Protein AF-T0TYE8-F1 (afdb_monomer_lite)

Sequence (65 aa):
MEGTEANRQMLKEAVKDGRVRKVLVKYDVPVTSSLTEADLIDQLMEGFQLLMPYYDSCHDTNELL

pLDDT: mean 86.76, std 14.19, range [43.38, 97.19]

Secondary structure (DSSP, 8-state):
----HHHHHHHHHHHHTTSS------------TT--HHHHHHHHHHHHHHHHHHHHHHHHHHHT-

Radius of gyration: 17.88 Å; chains: 1; bounding box: 40×24×41 Å

Foldseek 3Di:
DDDDPVVVVVVVVCVVVVVDDDDDDFDDDDDDPPDDPVNSVVSVVVRCVVCVVVVCVVVVVVVVD

Structure (mmCIF, N/CA/C/O backbone):
data_AF-T0TYE8-F1
#
_entry.id   AF-T0TYE8-F1
#
loop_
_atom_site.group_PDB
_atom_site.id
_atom_site.type_symbol
_atom_site.label_atom_id
_atom_site.label_alt_id
_atom_site.label_comp_id
_atom_site.label_asym_id
_atom_site.label_entity_id
_atom_site.label_seq_id
_atom_site.pdbx_PDB_ins_code
_atom_site.Cartn_x
_atom_site.Cartn_y
_atom_site.Cartn_z
_atom_site.occupancy
_atom_site.B_iso_or_equiv
_atom_site.auth_seq_id
_atom_site.auth_comp_id
_atom_site.auth_asym_id
_atom_site.auth_atom_id
_atom_site.pdbx_PDB_model_num
ATOM 1 N N . MET A 1 1 ? 19.828 -10.233 -10.941 1.00 60.81 1 MET A N 1
ATOM 2 C CA . MET A 1 1 ? 20.357 -8.946 -11.488 1.00 60.81 1 MET A CA 1
ATOM 3 C C . MET A 1 1 ? 21.333 -8.292 -10.503 1.00 60.81 1 MET A C 1
ATOM 5 O O . MET A 1 1 ? 20.986 -8.162 -9.339 1.00 60.81 1 MET A O 1
ATOM 9 N N . GLU A 1 2 ? 22.528 -7.866 -10.932 1.00 81.44 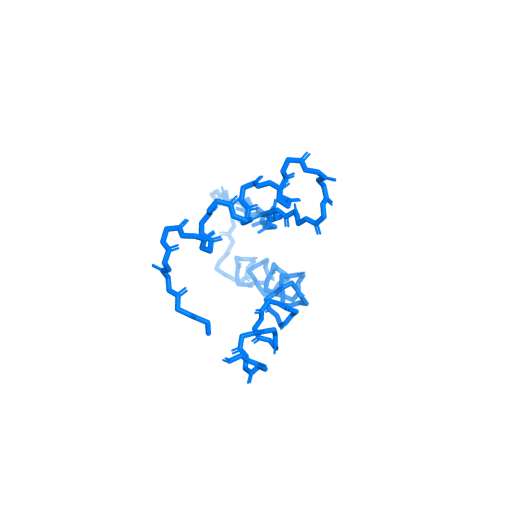2 GLU A N 1
ATOM 10 C CA . GLU A 1 2 ? 23.500 -7.176 -10.054 1.00 81.44 2 GLU A CA 1
ATOM 11 C C . GLU A 1 2 ? 23.230 -5.664 -9.920 1.00 81.44 2 GLU A C 1
ATOM 13 O O . GLU A 1 2 ? 22.828 -4.997 -10.875 1.00 81.44 2 GLU A O 1
ATOM 18 N N . GLY A 1 3 ? 23.496 -5.091 -8.743 1.00 84.00 3 GLY A N 1
ATOM 19 C CA . GLY A 1 3 ? 23.306 -3.664 -8.449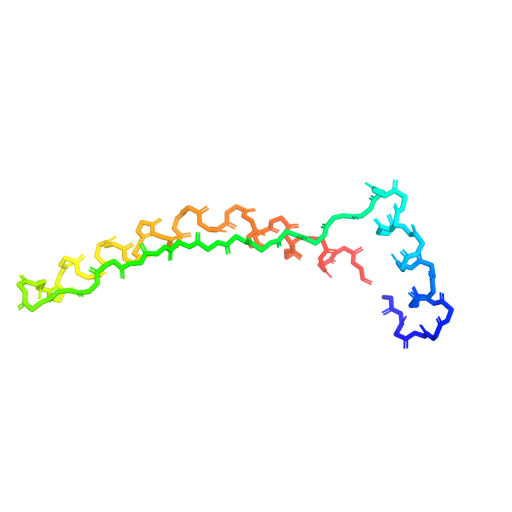 1.00 84.00 3 GLY A CA 1
ATOM 20 C C . GLY A 1 3 ? 24.454 -2.766 -8.927 1.00 84.00 3 GLY A C 1
ATOM 21 O O . GLY A 1 3 ? 25.142 -2.169 -8.105 1.00 84.00 3 GLY A O 1
ATOM 22 N N . THR A 1 4 ? 24.679 -2.664 -10.240 1.00 95.94 4 THR A N 1
ATOM 23 C CA . THR A 1 4 ? 25.744 -1.821 -10.824 1.00 95.94 4 THR A CA 1
ATOM 24 C C . THR A 1 4 ? 25.276 -0.391 -11.133 1.00 95.94 4 THR A C 1
ATOM 26 O O . THR A 1 4 ? 24.083 -0.122 -11.295 1.00 95.94 4 THR A O 1
ATOM 29 N N . GLU A 1 5 ? 26.218 0.550 -11.276 1.00 95.69 5 GLU A N 1
ATOM 30 C CA . GLU A 1 5 ? 25.903 1.940 -11.654 1.00 95.69 5 GLU A CA 1
ATOM 31 C C . GLU A 1 5 ? 25.262 2.038 -13.048 1.00 95.69 5 GLU A C 1
ATOM 33 O O . GLU A 1 5 ? 24.334 2.822 -13.246 1.00 95.69 5 GLU A O 1
ATOM 38 N N . ALA A 1 6 ? 25.691 1.198 -13.995 1.00 94.88 6 ALA A N 1
ATOM 39 C CA . ALA A 1 6 ? 25.074 1.112 -15.318 1.00 94.8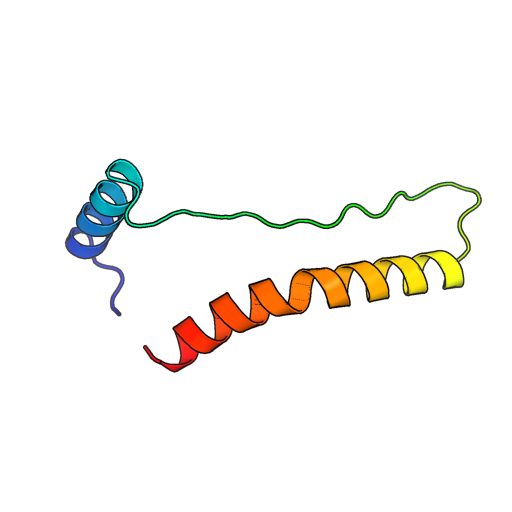8 6 ALA A CA 1
ATOM 40 C C . ALA A 1 6 ? 23.589 0.715 -15.218 1.00 94.88 6 ALA A C 1
ATOM 42 O O . ALA A 1 6 ? 22.728 1.376 -15.801 1.00 94.88 6 ALA A O 1
ATOM 43 N N . ASN A 1 7 ? 23.271 -0.288 -14.393 1.00 92.25 7 ASN A N 1
ATOM 44 C CA . ASN A 1 7 ? 21.891 -0.718 -14.151 1.00 92.25 7 ASN A CA 1
ATOM 45 C C . ASN A 1 7 ? 21.055 0.382 -13.482 1.00 92.25 7 ASN A C 1
ATOM 47 O O . ASN A 1 7 ? 19.887 0.574 -13.828 1.00 92.25 7 ASN A O 1
ATOM 51 N N . ARG A 1 8 ? 21.657 1.174 -12.585 1.00 93.38 8 ARG A N 1
ATOM 52 C CA . ARG A 1 8 ? 20.992 2.328 -11.966 1.00 93.38 8 ARG A CA 1
ATOM 53 C C . ARG A 1 8 ? 20.631 3.412 -12.984 1.00 93.38 8 ARG A C 1
ATOM 55 O O . ARG A 1 8 ? 19.539 3.974 -12.894 1.00 93.38 8 ARG A O 1
ATOM 62 N N . GLN A 1 9 ? 21.524 3.729 -13.923 1.00 96.94 9 GLN A N 1
ATOM 63 C CA . GLN A 1 9 ? 21.251 4.742 -14.952 1.00 96.94 9 GLN A CA 1
ATOM 64 C C . GLN A 1 9 ? 20.149 4.290 -15.912 1.00 96.94 9 GLN A C 1
ATOM 66 O O . GLN A 1 9 ? 19.199 5.041 -16.133 1.00 96.94 9 GLN A O 1
ATOM 71 N N . MET A 1 10 ? 20.192 3.035 -16.369 1.00 94.81 10 MET A N 1
ATOM 72 C CA . MET A 1 10 ? 19.125 2.467 -17.203 1.00 94.81 10 MET A CA 1
ATOM 73 C C . MET A 1 10 ? 17.758 2.505 -16.506 1.00 94.81 10 MET A C 1
ATOM 75 O O . MET A 1 10 ? 16.759 2.879 -17.119 1.00 94.81 10 MET A O 1
ATOM 79 N N . LEU A 1 11 ? 17.701 2.164 -15.211 1.00 91.19 11 LEU A N 1
ATOM 80 C CA . LEU A 1 11 ? 16.462 2.224 -14.432 1.00 91.19 11 LEU A CA 1
ATOM 81 C C . LEU A 1 11 ? 15.911 3.655 -14.347 1.00 91.19 11 LEU A C 1
ATOM 83 O O . LEU A 1 11 ? 14.708 3.860 -14.494 1.00 91.19 11 LEU A O 1
ATOM 87 N N . LYS A 1 12 ? 16.772 4.656 -14.136 1.00 93.81 12 LYS A N 1
ATOM 88 C CA . LYS A 1 12 ? 16.358 6.067 -14.087 1.00 93.81 12 LYS A CA 1
ATOM 89 C C . LYS A 1 12 ? 15.764 6.546 -15.406 1.00 93.81 12 LYS A C 1
ATOM 91 O O . LYS A 1 12 ? 14.743 7.231 -15.385 1.00 93.81 12 LYS A O 1
ATOM 96 N N . GLU A 1 13 ? 16.377 6.189 -16.530 1.00 96.31 13 GLU A N 1
ATOM 97 C CA . GLU A 1 13 ? 15.846 6.506 -17.860 1.00 96.31 13 GLU A CA 1
ATOM 98 C C . GLU A 1 13 ? 14.508 5.806 -18.097 1.00 96.31 13 GLU A C 1
ATOM 100 O O . GLU A 1 13 ? 13.544 6.448 -18.499 1.00 96.31 13 GLU A O 1
ATOM 105 N N . ALA A 1 14 ? 14.392 4.525 -17.742 1.00 93.19 14 ALA A N 1
ATOM 106 C CA . ALA A 1 14 ? 13.136 3.790 -17.867 1.00 93.19 14 ALA A CA 1
ATOM 107 C C . ALA A 1 14 ? 12.007 4.384 -17.007 1.00 93.19 14 ALA A C 1
ATOM 109 O O . ALA A 1 14 ? 10.857 4.416 -17.447 1.00 93.19 14 ALA A O 1
ATOM 110 N N . VAL A 1 15 ? 12.321 4.894 -15.812 1.00 91.62 15 VAL A N 1
ATOM 111 C CA . VAL A 1 15 ? 11.359 5.629 -14.975 1.00 91.62 15 VAL A CA 1
ATOM 112 C C . VAL A 1 15 ? 10.969 6.959 -15.619 1.00 91.62 15 VAL A C 1
ATOM 114 O O . VAL A 1 15 ? 9.783 7.279 -15.680 1.00 91.62 15 VAL A O 1
ATOM 117 N N . LYS A 1 16 ? 11.942 7.723 -16.131 1.00 92.69 16 LYS A N 1
ATOM 118 C CA . LYS A 1 16 ? 11.698 9.002 -16.817 1.00 92.69 16 LYS A CA 1
ATOM 119 C C . LYS A 1 16 ? 10.812 8.827 -18.053 1.00 92.69 16 LYS A C 1
ATOM 121 O O . LYS A 1 16 ? 9.900 9.622 -18.258 1.00 92.69 16 LYS A O 1
ATOM 126 N N . ASP A 1 17 ? 11.051 7.777 -18.831 1.00 95.44 17 ASP A N 1
ATOM 127 C CA . ASP A 1 17 ? 10.303 7.459 -20.051 1.00 95.44 17 ASP A CA 1
ATOM 128 C C . ASP A 1 17 ? 8.940 6.803 -19.763 1.00 95.44 17 ASP A C 1
ATOM 130 O O . ASP A 1 17 ? 8.194 6.484 -20.685 1.00 95.44 17 ASP A O 1
ATOM 134 N N . GLY A 1 18 ? 8.612 6.546 -18.491 1.00 87.38 18 GLY A N 1
ATOM 135 C CA . GLY A 1 18 ? 7.367 5.892 -18.084 1.00 87.38 18 GLY A CA 1
ATOM 136 C C . GLY A 1 18 ? 7.301 4.392 -18.388 1.00 87.38 18 GLY A C 1
ATOM 137 O O . GLY A 1 18 ? 6.247 3.791 -18.195 1.00 87.38 18 GLY A O 1
ATOM 138 N N . ARG A 1 19 ? 8.414 3.783 -18.818 1.00 89.06 19 ARG A N 1
ATOM 139 C CA . ARG A 1 19 ? 8.557 2.334 -19.050 1.00 89.06 19 ARG A CA 1
ATOM 140 C C . ARG A 1 19 ? 8.553 1.538 -17.744 1.00 89.06 19 ARG A C 1
ATOM 142 O O . ARG A 1 19 ? 8.137 0.387 -17.734 1.00 89.06 19 ARG A O 1
ATOM 149 N N . VAL A 1 20 ? 8.996 2.155 -16.648 1.00 86.12 20 VAL A N 1
ATOM 150 C CA . VAL A 1 20 ? 8.921 1.613 -15.284 1.00 86.12 20 VAL A CA 1
ATOM 151 C C . VAL A 1 20 ? 8.199 2.616 -14.393 1.00 86.12 20 VAL A C 1
ATOM 153 O O . VAL A 1 20 ? 8.507 3.807 -14.406 1.00 86.12 20 VAL A O 1
ATOM 156 N N . ARG A 1 21 ? 7.257 2.146 -13.572 1.00 83.38 21 ARG A N 1
ATOM 157 C CA . ARG A 1 21 ? 6.589 2.970 -12.558 1.00 83.38 21 ARG A CA 1
ATOM 158 C C . ARG A 1 21 ? 6.793 2.370 -11.179 1.00 83.38 21 ARG A C 1
ATOM 160 O O . ARG A 1 21 ? 6.465 1.214 -10.946 1.00 83.38 21 ARG A O 1
ATOM 167 N N . LYS A 1 22 ? 7.296 3.184 -10.249 1.00 77.75 22 LYS A N 1
ATOM 168 C CA . LYS A 1 22 ? 7.288 2.846 -8.826 1.00 77.75 22 LYS A CA 1
ATOM 169 C C . LYS A 1 22 ? 5.895 3.139 -8.280 1.00 77.75 22 LYS A C 1
ATOM 171 O O . LYS A 1 22 ? 5.500 4.301 -8.221 1.00 77.75 22 LYS A O 1
ATOM 176 N N . VAL A 1 23 ? 5.172 2.097 -7.889 1.00 79.50 23 VAL A N 1
ATOM 177 C CA . VAL A 1 23 ? 3.853 2.218 -7.262 1.00 79.50 23 VAL A CA 1
ATOM 178 C C . VAL A 1 23 ? 3.996 1.896 -5.780 1.00 79.50 23 VAL A C 1
ATOM 180 O O . VAL A 1 23 ? 4.613 0.901 -5.414 1.00 79.50 23 VAL A O 1
ATOM 183 N N . LEU A 1 24 ? 3.466 2.770 -4.928 1.00 82.81 24 LEU A N 1
ATOM 184 C CA . LEU A 1 24 ? 3.341 2.529 -3.496 1.00 82.81 24 LEU A CA 1
ATOM 185 C C . LEU A 1 24 ? 1.856 2.355 -3.194 1.00 82.81 24 LEU A C 1
ATOM 187 O O . LEU A 1 24 ? 1.103 3.319 -3.301 1.00 82.81 24 LEU A O 1
ATOM 191 N N . VAL A 1 25 ? 1.455 1.138 -2.841 1.00 87.50 25 VAL A N 1
ATOM 192 C CA . VAL A 1 25 ? 0.081 0.825 -2.434 1.00 87.50 25 VAL A CA 1
ATOM 193 C C . VAL A 1 25 ? 0.042 0.741 -0.914 1.00 87.50 25 VAL A C 1
ATOM 195 O O . VAL A 1 25 ? 0.941 0.167 -0.299 1.00 87.50 25 VAL A O 1
ATOM 198 N N . LYS A 1 26 ? -0.962 1.373 -0.306 1.00 92.25 26 LYS A N 1
ATOM 199 C CA . LYS A 1 26 ? -1.182 1.388 1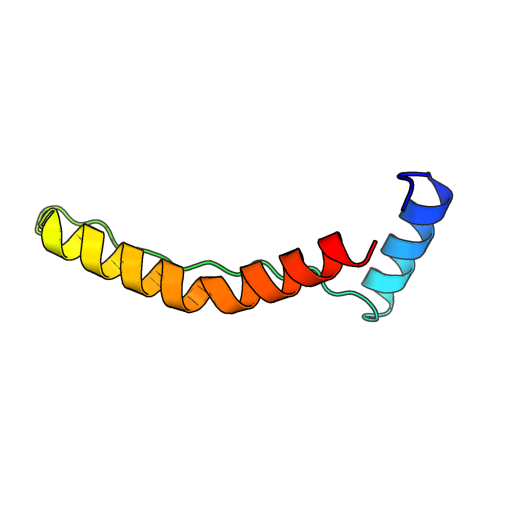.142 1.00 92.25 26 LYS A CA 1
ATOM 200 C C . LYS A 1 26 ? -2.666 1.240 1.430 1.00 92.25 26 LYS A C 1
ATOM 202 O O . LYS A 1 26 ? -3.486 1.698 0.639 1.00 92.25 26 LYS A O 1
ATOM 207 N N . TYR A 1 27 ? -2.963 0.629 2.568 1.00 94.00 27 TYR A N 1
ATOM 208 C CA . TYR A 1 27 ? -4.297 0.558 3.137 1.00 94.00 27 TYR A CA 1
ATOM 209 C C . TYR A 1 27 ? -4.262 1.239 4.502 1.00 94.00 27 TYR A C 1
ATOM 211 O O . TYR A 1 27 ? -3.463 0.856 5.358 1.00 94.00 27 TYR A O 1
ATOM 219 N N . ASP A 1 28 ? -5.068 2.282 4.673 1.00 95.38 28 ASP A N 1
ATOM 220 C CA . ASP A 1 28 ? -5.118 3.039 5.919 1.00 95.38 28 ASP A CA 1
ATOM 221 C C . ASP A 1 28 ? -6.121 2.387 6.876 1.00 95.38 28 ASP A C 1
ATOM 223 O O . ASP A 1 28 ? -7.271 2.155 6.511 1.00 95.38 28 ASP A O 1
ATOM 227 N N . VAL A 1 29 ? -5.693 2.123 8.114 1.00 94.12 29 VAL A N 1
ATOM 228 C CA . VAL A 1 29 ? -6.554 1.580 9.174 1.00 94.12 29 VAL A CA 1
ATOM 229 C C . VAL A 1 29 ? -6.845 2.688 10.191 1.00 94.12 29 VAL A C 1
ATOM 231 O O . VAL A 1 29 ? -5.928 3.113 10.903 1.00 94.12 29 VAL A O 1
ATOM 234 N N . PRO A 1 30 ? -8.082 3.210 10.263 1.00 90.69 30 PRO A N 1
ATOM 235 C CA . PRO A 1 30 ? -8.432 4.273 11.194 1.00 90.69 30 PRO A CA 1
ATOM 236 C C . PRO A 1 30 ? -8.504 3.737 12.628 1.00 90.69 30 PRO A C 1
ATOM 238 O O . PRO A 1 30 ? -9.402 2.983 12.987 1.00 90.69 30 PRO A O 1
ATOM 241 N N . VAL A 1 31 ? -7.578 4.175 13.479 1.00 92.88 31 VAL A N 1
ATOM 242 C CA . VAL A 1 31 ? -7.559 3.794 14.897 1.00 92.88 31 VAL A CA 1
ATOM 243 C C . VAL A 1 31 ? -8.255 4.866 15.730 1.00 92.88 31 VAL A C 1
ATOM 245 O O . VAL A 1 31 ? -7.841 6.026 15.747 1.00 92.88 31 VAL A O 1
ATOM 248 N N . THR A 1 32 ? -9.306 4.473 16.445 1.00 94.62 32 THR A N 1
ATOM 249 C CA . THR A 1 32 ? -10.073 5.344 17.344 1.00 94.62 32 THR A CA 1
ATOM 250 C C . THR A 1 32 ? -10.177 4.723 18.736 1.00 94.62 32 THR A C 1
ATOM 252 O O . THR A 1 32 ? -9.921 3.538 18.925 1.00 94.62 32 THR A O 1
ATOM 255 N N . SER A 1 33 ? -10.567 5.513 19.739 1.00 93.94 33 SER A N 1
ATOM 256 C CA . SER A 1 33 ? -10.726 5.022 21.117 1.00 93.94 33 SER A CA 1
ATOM 257 C C . SER A 1 33 ? -11.898 4.054 21.304 1.00 93.94 33 SER A C 1
ATOM 259 O O . SER A 1 33 ? -11.958 3.371 22.321 1.00 93.94 33 SER A O 1
ATOM 261 N N . SER A 1 34 ? -12.839 4.011 20.358 1.00 93.94 34 SER A N 1
ATOM 262 C CA . SER A 1 34 ? -13.992 3.108 20.384 1.00 93.94 34 SER A CA 1
ATOM 263 C C . SER A 1 34 ? -13.727 1.771 19.695 1.00 93.94 34 SER A C 1
ATOM 265 O O . SER A 1 34 ? -14.608 0.917 19.702 1.00 93.94 34 SER A O 1
ATOM 267 N N . LEU A 1 35 ? -12.567 1.612 19.056 1.00 95.75 35 LEU A N 1
ATOM 268 C CA . LEU A 1 35 ? -12.231 0.411 18.308 1.00 95.75 35 LEU A CA 1
ATOM 269 C C . LEU A 1 35 ? -11.961 -0.744 19.273 1.00 95.75 35 LEU A C 1
ATOM 271 O O . LEU A 1 35 ? -11.170 -0.601 20.210 1.00 95.75 35 LEU A O 1
ATOM 275 N N . THR A 1 36 ? -12.587 -1.893 19.039 1.00 96.88 36 THR A N 1
ATOM 276 C CA . THR A 1 36 ? -12.209 -3.112 19.753 1.00 96.88 36 THR A CA 1
ATOM 277 C C . THR A 1 36 ? -11.007 -3.775 19.083 1.00 96.88 36 THR A C 1
ATOM 279 O O . THR A 1 36 ? -10.667 -3.491 17.934 1.00 96.88 36 THR A O 1
ATOM 282 N N . GLU A 1 37 ? -10.349 -4.686 19.800 1.00 96.00 37 GLU A N 1
ATOM 283 C CA . GLU A 1 37 ? -9.276 -5.503 19.225 1.00 96.00 37 GLU A CA 1
ATOM 284 C C . GLU A 1 37 ? -9.777 -6.351 18.045 1.00 96.00 37 GLU A C 1
ATOM 286 O O . GLU A 1 37 ? -9.085 -6.461 17.037 1.00 96.00 37 GLU A O 1
ATOM 291 N N . ALA A 1 38 ? -10.998 -6.889 18.134 1.00 97.19 38 ALA A N 1
ATOM 292 C CA . ALA A 1 38 ? -11.608 -7.652 17.047 1.00 97.19 38 ALA A CA 1
ATOM 293 C C . ALA A 1 38 ? -11.825 -6.781 15.799 1.00 97.19 38 ALA A C 1
ATOM 295 O O . ALA A 1 38 ? -11.388 -7.15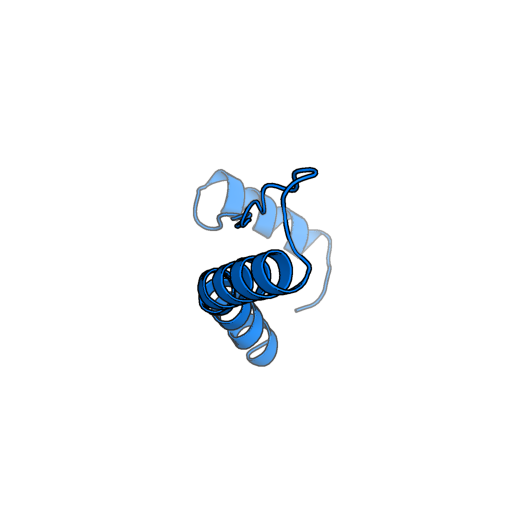7 14.715 1.00 97.19 38 ALA A O 1
ATOM 296 N N . ASP A 1 39 ? -12.385 -5.576 15.967 1.00 95.88 39 ASP A N 1
ATOM 297 C CA . ASP A 1 39 ? -12.575 -4.631 14.856 1.00 95.88 39 ASP A CA 1
ATOM 298 C C . ASP A 1 39 ? -11.243 -4.246 14.196 1.00 95.88 39 ASP A C 1
ATOM 300 O O . ASP A 1 39 ? -11.186 -4.007 12.987 1.00 95.88 39 ASP A O 1
ATOM 304 N N . LEU A 1 40 ? -10.165 -4.151 14.986 1.00 95.69 40 LEU A N 1
ATOM 305 C CA . LEU A 1 40 ? -8.826 -3.872 14.474 1.00 95.69 40 LEU A CA 1
ATOM 306 C C . LEU A 1 40 ? -8.299 -5.032 13.627 1.00 95.69 40 LEU A C 1
ATOM 308 O O . LEU A 1 40 ? -7.754 -4.805 12.547 1.00 95.69 40 LEU A O 1
ATOM 312 N N . ILE A 1 41 ? -8.440 -6.262 14.126 1.00 96.94 41 ILE A N 1
ATOM 313 C CA . ILE A 1 41 ? -7.994 -7.471 13.431 1.00 96.94 41 ILE A CA 1
ATOM 314 C C . ILE A 1 41 ? -8.736 -7.612 12.100 1.00 96.94 41 ILE A C 1
ATOM 316 O O . ILE A 1 41 ? -8.084 -7.836 11.080 1.00 96.94 41 ILE A O 1
ATOM 320 N N . ASP A 1 42 ? -10.050 -7.394 12.081 1.00 97.00 42 ASP A N 1
ATOM 321 C CA . ASP A 1 42 ? -10.857 -7.492 10.862 1.00 97.00 42 ASP A CA 1
ATOM 322 C C . ASP A 1 42 ? -10.410 -6.474 9.798 1.00 97.00 42 ASP A C 1
ATOM 324 O O . ASP A 1 42 ? -10.184 -6.835 8.641 1.00 97.00 42 ASP A O 1
ATOM 328 N N . GLN A 1 43 ? -10.179 -5.216 10.191 1.00 96.44 43 GLN A N 1
ATOM 329 C CA . GLN A 1 43 ? -9.688 -4.175 9.276 1.00 96.44 43 GLN A CA 1
ATOM 330 C C . GLN A 1 43 ? -8.276 -4.456 8.756 1.00 96.44 43 GLN A C 1
ATOM 332 O O . GLN A 1 43 ? -7.967 -4.183 7.594 1.00 96.44 43 GLN A O 1
ATOM 337 N N . LEU A 1 44 ? -7.399 -5.005 9.602 1.00 96.06 44 LEU A N 1
ATOM 338 C CA . LEU A 1 44 ? -6.066 -5.423 9.176 1.00 96.06 44 LEU A CA 1
ATOM 339 C C . LEU A 1 44 ? -6.152 -6.572 8.171 1.00 96.06 44 LEU A C 1
ATOM 341 O O . LEU A 1 44 ? -5.458 -6.534 7.156 1.00 96.06 44 LEU A O 1
ATOM 345 N N . MET A 1 45 ? -7.006 -7.568 8.419 1.00 97.06 45 MET A N 1
ATOM 346 C CA . MET A 1 45 ? -7.213 -8.690 7.503 1.00 97.06 45 MET A CA 1
ATOM 347 C C . MET A 1 45 ? -7.729 -8.226 6.139 1.00 97.06 45 MET A C 1
ATOM 349 O O . MET A 1 45 ? -7.206 -8.672 5.117 1.00 97.06 45 MET A O 1
ATOM 353 N N . GLU A 1 46 ? -8.686 -7.298 6.108 1.00 96.62 46 GLU A N 1
ATOM 354 C CA . GLU A 1 46 ? -9.161 -6.675 4.868 1.00 96.62 46 GLU A CA 1
ATOM 355 C C . GLU A 1 46 ? -8.019 -5.959 4.132 1.00 96.62 46 GLU A C 1
ATOM 357 O O . GLU A 1 46 ? -7.794 -6.191 2.941 1.00 96.62 46 GLU A O 1
ATOM 362 N N . GLY A 1 47 ? -7.232 -5.155 4.853 1.00 95.81 47 GLY A N 1
ATOM 363 C CA . GLY A 1 47 ? -6.064 -4.484 4.293 1.00 95.81 47 GLY A CA 1
ATOM 364 C C . GLY A 1 47 ? -5.053 -5.460 3.690 1.00 95.81 47 GLY A C 1
ATOM 365 O O . GLY A 1 47 ? -4.578 -5.244 2.576 1.00 95.81 47 GLY A O 1
ATOM 366 N N . PHE A 1 48 ? -4.761 -6.569 4.374 1.00 94.50 48 PHE A N 1
ATOM 367 C CA . PHE A 1 48 ? -3.895 -7.623 3.843 1.00 94.50 48 PHE A CA 1
ATOM 368 C C . PHE A 1 48 ? -4.462 -8.240 2.566 1.00 94.50 48 PHE A C 1
ATOM 370 O O . PHE A 1 48 ? -3.731 -8.349 1.585 1.00 94.50 48 PHE A O 1
ATOM 377 N N . GLN A 1 49 ? -5.748 -8.596 2.539 1.00 95.81 49 GLN A N 1
ATOM 378 C CA . GLN A 1 49 ? -6.385 -9.168 1.349 1.00 95.81 49 GLN A CA 1
ATOM 379 C C . GLN A 1 49 ? -6.322 -8.222 0.143 1.00 95.81 49 GLN A C 1
ATOM 381 O O . GLN A 1 49 ? -6.059 -8.669 -0.971 1.00 95.81 49 GLN A O 1
ATOM 386 N N . LEU A 1 50 ? -6.505 -6.917 0.359 1.00 94.62 50 LEU A N 1
ATOM 387 C CA . LEU A 1 50 ? -6.416 -5.908 -0.700 1.00 94.62 50 LEU A CA 1
ATOM 388 C C . LEU A 1 50 ? -4.980 -5.676 -1.184 1.00 94.62 50 LEU A C 1
ATOM 390 O O . LEU A 1 50 ? -4.764 -5.362 -2.357 1.00 94.62 50 LEU A O 1
ATOM 394 N N . LEU A 1 51 ? -3.996 -5.819 -0.295 1.00 93.88 51 LEU A N 1
ATOM 395 C CA . LEU A 1 51 ? -2.585 -5.608 -0.613 1.00 93.88 51 LEU A CA 1
ATOM 396 C C . LEU A 1 51 ? -1.898 -6.855 -1.189 1.00 93.88 51 LEU A C 1
ATOM 398 O O . LEU A 1 51 ? -0.941 -6.689 -1.949 1.00 93.88 51 LEU A O 1
ATOM 402 N N . MET A 1 52 ? -2.377 -8.071 -0.892 1.00 91.50 52 MET A N 1
ATOM 403 C CA . MET A 1 52 ? -1.757 -9.325 -1.353 1.00 91.50 52 MET A CA 1
ATOM 404 C C . MET A 1 52 ? -1.498 -9.366 -2.866 1.00 91.50 52 MET A C 1
ATOM 406 O O . MET A 1 52 ? -0.357 -9.628 -3.233 1.00 91.50 52 MET A O 1
ATOM 410 N N . PRO A 1 53 ? -2.442 -9.006 -3.761 1.00 89.88 53 PRO A N 1
ATOM 411 C CA . PRO A 1 53 ? -2.185 -9.074 -5.202 1.00 89.88 53 PRO A CA 1
ATOM 412 C C . PRO A 1 53 ? -0.994 -8.219 -5.660 1.00 89.88 53 PRO A C 1
ATOM 414 O O . PRO A 1 53 ? -0.285 -8.575 -6.600 1.00 89.88 53 PRO A O 1
ATOM 417 N N . TYR A 1 54 ? -0.756 -7.083 -4.996 1.00 86.19 54 TYR A N 1
ATOM 418 C CA . TYR A 1 54 ? 0.385 -6.216 -5.294 1.00 86.19 54 TYR A CA 1
ATOM 419 C C . TYR A 1 54 ? 1.690 -6.782 -4.739 1.00 86.19 54 TYR A C 1
ATOM 421 O O . TYR A 1 54 ? 2.734 -6.625 -5.373 1.00 86.19 54 TYR A O 1
ATOM 429 N N . TYR A 1 55 ? 1.634 -7.431 -3.574 1.00 84.94 55 TYR A N 1
ATOM 430 C CA . TYR A 1 55 ? 2.770 -8.151 -3.015 1.00 84.94 55 TYR A CA 1
ATOM 431 C C . TYR A 1 55 ? 3.170 -9.318 -3.921 1.00 84.94 55 TYR A C 1
ATOM 433 O O . TYR A 1 55 ? 4.317 -9.350 -4.358 1.00 84.94 55 TYR A O 1
ATOM 441 N N . ASP A 1 56 ? 2.225 -10.189 -4.280 1.00 85.56 56 ASP A N 1
ATOM 442 C CA . ASP A 1 56 ? 2.454 -11.378 -5.110 1.00 85.56 56 ASP A CA 1
ATOM 443 C C . ASP A 1 56 ? 3.009 -10.990 -6.481 1.00 85.56 56 ASP A C 1
ATOM 445 O O . ASP A 1 56 ? 4.051 -11.484 -6.900 1.00 85.56 56 ASP A O 1
ATOM 449 N N . SER A 1 57 ? 2.416 -9.984 -7.133 1.00 80.50 57 SER A N 1
ATOM 450 C CA . SER A 1 57 ? 2.933 -9.482 -8.409 1.00 80.50 57 SER A CA 1
ATOM 451 C C . SER A 1 57 ? 4.373 -8.963 -8.305 1.00 80.50 57 SER A C 1
ATOM 453 O O . SER A 1 57 ? 5.152 -9.128 -9.246 1.00 80.50 57 SER A O 1
ATOM 455 N N . CYS A 1 58 ? 4.757 -8.345 -7.184 1.00 70.12 58 CYS A N 1
ATOM 456 C CA . CYS A 1 58 ? 6.141 -7.923 -6.955 1.00 70.12 58 CYS A CA 1
ATOM 457 C C . CYS A 1 58 ? 7.060 -9.090 -6.549 1.00 70.12 58 CYS A C 1
ATOM 459 O O . CYS A 1 58 ? 8.263 -9.025 -6.805 1.00 70.12 58 CYS A O 1
ATOM 461 N N . HIS A 1 59 ? 6.523 -10.123 -5.898 1.00 63.75 59 HIS A N 1
ATOM 462 C CA . HIS A 1 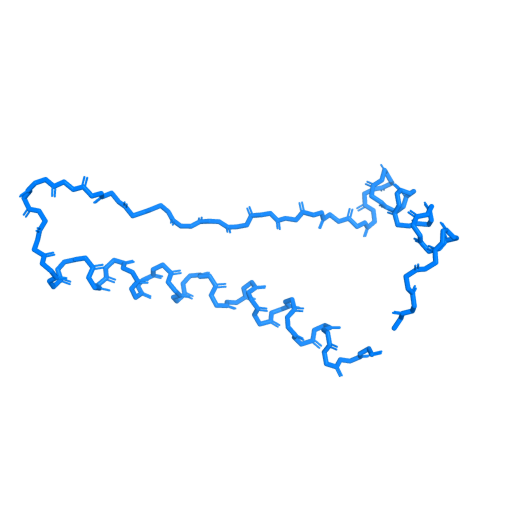59 ? 7.261 -11.270 -5.374 1.00 63.75 59 HIS A CA 1
ATOM 463 C C . HIS A 1 59 ? 7.566 -12.308 -6.459 1.00 63.75 59 HIS A C 1
ATOM 465 O O . HIS A 1 59 ? 8.732 -12.655 -6.631 1.00 63.75 59 HIS A O 1
ATOM 471 N N . ASP A 1 60 ? 6.579 -12.684 -7.275 1.00 58.09 60 ASP A N 1
ATOM 472 C CA . ASP A 1 60 ? 6.743 -13.576 -8.434 1.00 58.09 60 ASP A CA 1
ATOM 473 C C . ASP A 1 60 ? 7.784 -13.024 -9.420 1.00 58.09 60 ASP A C 1
ATOM 475 O O . ASP A 1 60 ? 8.571 -13.753 -10.022 1.00 58.09 60 ASP A O 1
ATOM 479 N N . THR A 1 61 ? 7.842 -11.695 -9.543 1.00 52.12 61 THR A N 1
ATOM 480 C CA . THR A 1 61 ? 8.843 -11.012 -10.371 1.00 52.12 61 THR A CA 1
ATOM 481 C C . THR A 1 61 ? 10.267 -11.141 -9.803 1.00 52.12 61 THR A C 1
ATOM 483 O O . THR A 1 61 ? 11.225 -11.060 -10.567 1.00 52.12 61 THR A O 1
ATOM 486 N N . ASN A 1 62 ? 10.434 -11.358 -8.492 1.00 50.28 62 ASN A N 1
ATOM 487 C CA . ASN A 1 62 ? 11.740 -11.584 -7.858 1.00 50.28 62 ASN A CA 1
ATOM 488 C C . ASN A 1 62 ? 12.185 -13.054 -7.885 1.00 50.28 62 ASN A C 1
ATOM 490 O O . ASN A 1 62 ? 13.387 -13.291 -7.866 1.00 50.28 62 ASN A O 1
ATOM 494 N N . GLU A 1 63 ? 11.268 -14.027 -7.941 1.00 47.34 63 GLU A N 1
ATOM 495 C CA . GLU A 1 63 ? 11.626 -15.454 -8.062 1.00 47.34 63 GLU A CA 1
ATOM 496 C C . GLU A 1 63 ? 12.033 -15.862 -9.492 1.00 47.34 63 GLU A C 1
ATOM 498 O O . GLU A 1 63 ? 12.666 -16.896 -9.697 1.00 47.34 63 GLU A O 1
ATOM 503 N N . LEU A 1 64 ? 11.705 -15.037 -10.492 1.00 43.94 64 LEU A N 1
ATOM 504 C CA . LEU A 1 64 ? 12.064 -15.228 -11.904 1.00 43.94 64 LEU A CA 1
ATOM 505 C C . LEU A 1 64 ? 13.390 -14.536 -12.310 1.00 43.94 64 LEU A C 1
ATOM 507 O O . LEU A 1 64 ? 13.692 -14.456 -13.506 1.00 43.94 64 LEU A O 1
ATOM 511 N N . LEU A 1 65 ? 14.174 -14.027 -11.348 1.00 43.38 65 LEU A N 1
ATOM 512 C CA . LEU A 1 65 ? 15.420 -13.256 -11.538 1.00 43.38 65 LEU A CA 1
ATOM 513 C C . LEU A 1 65 ? 16.621 -13.814 -10.772 1.00 43.38 65 LEU A C 1
ATOM 515 O O . LEU A 1 65 ? 17.754 -13.438 -11.176 1.00 43.38 65 LEU A O 1
#